Protein AF-A0A1C5S3G7-F1 (afdb_monomer_lite)

Radius of gyration: 12.9 Å; chains: 1; bounding box: 28×20×36 Å

Sequence (77 aa):
MNLWNFGYATMEQMYEQDYDLIDCNDGHYYIVPNAGYYYDYLKDGILYNQEINSIGNVTILVGNEQMLGGLLLYGTA

Structure (mmCIF, N/CA/C/O backbone):
data_AF-A0A1C5S3G7-F1
#
_entry.id   AF-A0A1C5S3G7-F1
#
loop_
_atom_site.group_PDB
_atom_site.id
_atom_site.type_symbol
_atom_site.label_atom_id
_atom_site.label_alt_id
_atom_site.label_comp_id
_atom_site.label_asym_id
_atom_site.label_entity_id
_atom_site.label_seq_id
_atom_site.pdbx_PDB_ins_code
_atom_site.Cartn_x
_atom_site.Cartn_y
_atom_site.Cartn_z
_atom_site.occupancy
_atom_site.B_iso_or_equiv
_atom_site.auth_seq_id
_atom_site.auth_comp_id
_atom_site.auth_asym_id
_atom_site.auth_atom_id
_atom_site.pdbx_PDB_model_num
ATOM 1 N N . MET A 1 1 ? -12.292 0.049 -0.025 1.00 95.31 1 MET A N 1
ATOM 2 C CA . MET A 1 1 ? -11.507 1.041 -0.773 1.00 95.31 1 MET A CA 1
ATOM 3 C C . MET A 1 1 ? -10.105 0.506 -0.957 1.00 95.31 1 MET A C 1
ATOM 5 O O . MET A 1 1 ? -9.452 0.144 0.012 1.00 95.31 1 MET A O 1
ATOM 9 N N . ASN A 1 2 ? -9.664 0.450 -2.207 1.00 95.00 2 ASN A N 1
ATOM 10 C CA . ASN A 1 2 ? -8.321 0.017 -2.558 1.00 95.00 2 ASN A CA 1
ATOM 11 C C . ASN A 1 2 ? -7.410 1.245 -2.565 1.00 95.00 2 ASN A C 1
ATOM 13 O O . ASN A 1 2 ? -7.607 2.144 -3.385 1.00 95.00 2 ASN A O 1
ATOM 17 N N . LEU A 1 3 ? -6.423 1.290 -1.674 1.00 94.81 3 LEU A N 1
ATOM 18 C CA . LEU A 1 3 ? -5.485 2.410 -1.531 1.00 94.81 3 LEU A CA 1
ATOM 19 C C . LEU A 1 3 ? -4.357 2.318 -2.573 1.00 94.81 3 LEU A C 1
ATOM 21 O O . LEU A 1 3 ? -3.170 2.339 -2.258 1.00 94.81 3 LEU A O 1
ATOM 25 N N . TRP A 1 4 ? -4.744 2.171 -3.841 1.00 91.75 4 TRP A N 1
ATOM 26 C CA . TRP A 1 4 ? -3.835 1.844 -4.939 1.00 91.75 4 TRP A CA 1
ATOM 27 C C . TRP A 1 4 ? -2.915 3.002 -5.327 1.00 91.75 4 TRP A C 1
ATOM 29 O O . TRP A 1 4 ? -1.819 2.768 -5.821 1.00 91.75 4 TRP A O 1
ATOM 39 N N . ASN A 1 5 ? -3.330 4.248 -5.087 1.00 89.19 5 ASN A N 1
ATOM 40 C CA . ASN A 1 5 ? -2.522 5.420 -5.385 1.00 89.19 5 ASN A CA 1
ATOM 41 C C . ASN A 1 5 ? -2.806 6.558 -4.402 1.00 89.19 5 ASN A C 1
ATOM 43 O O . ASN A 1 5 ? -3.942 7.014 -4.262 1.00 89.19 5 ASN A O 1
ATOM 47 N N . PHE A 1 6 ? -1.748 7.062 -3.770 1.00 80.94 6 PHE A N 1
ATOM 48 C CA . PHE A 1 6 ? -1.851 8.069 -2.711 1.00 80.94 6 PHE A CA 1
ATOM 49 C C . PHE A 1 6 ? -2.318 9.444 -3.205 1.00 80.94 6 PHE A C 1
ATOM 51 O O . PHE A 1 6 ? -2.765 10.250 -2.399 1.00 80.94 6 PHE A O 1
ATOM 58 N N . GLY A 1 7 ? -2.240 9.728 -4.509 1.00 84.88 7 GLY A N 1
ATOM 59 C CA . GLY A 1 7 ? -2.782 10.960 -5.086 1.00 84.88 7 GLY A CA 1
ATOM 60 C C . GLY A 1 7 ? -4.299 10.926 -5.295 1.00 84.88 7 GLY A C 1
ATOM 61 O O . GLY A 1 7 ? -4.917 11.984 -5.378 1.00 84.88 7 GLY A O 1
ATOM 62 N N . TYR A 1 8 ? -4.897 9.733 -5.370 1.00 87.50 8 TYR A N 1
ATOM 63 C CA . TYR A 1 8 ? -6.329 9.552 -5.633 1.00 87.50 8 TYR A CA 1
ATOM 64 C C . TYR A 1 8 ? -7.117 9.098 -4.400 1.00 87.50 8 TYR A C 1
ATOM 66 O O . TYR A 1 8 ? -8.268 9.496 -4.242 1.00 87.50 8 TYR A O 1
ATOM 74 N N . ALA A 1 9 ? -6.518 8.269 -3.540 1.00 89.50 9 ALA A N 1
ATOM 75 C CA . ALA A 1 9 ? -7.149 7.744 -2.333 1.00 89.50 9 ALA A CA 1
ATOM 76 C C . ALA A 1 9 ? -6.112 7.638 -1.206 1.00 89.50 9 ALA A C 1
ATOM 78 O O . ALA A 1 9 ? -5.333 6.684 -1.150 1.00 89.50 9 ALA A O 1
ATOM 79 N N . THR A 1 10 ? -6.080 8.630 -0.311 1.00 92.69 10 THR A N 1
ATOM 80 C CA . THR A 1 10 ? -5.213 8.586 0.875 1.00 92.69 10 THR A CA 1
ATOM 81 C C . THR A 1 10 ? -5.858 7.756 1.982 1.00 92.69 10 THR A C 1
ATOM 83 O O . THR A 1 10 ? -7.078 7.741 2.130 1.00 92.69 10 THR A O 1
ATOM 86 N N . MET A 1 11 ? -5.037 7.082 2.792 1.00 94.56 11 MET A N 1
ATOM 87 C CA . MET A 1 11 ? -5.521 6.288 3.928 1.00 94.56 11 MET A CA 1
ATOM 88 C C . MET A 1 11 ? -6.371 7.126 4.891 1.00 94.56 11 MET A C 1
ATOM 90 O O . MET A 1 11 ? -7.459 6.701 5.252 1.00 94.56 11 MET A O 1
ATOM 94 N N . GLU A 1 12 ? -5.905 8.325 5.252 1.00 94.88 12 GLU A N 1
ATOM 95 C CA . GLU A 1 12 ? -6.602 9.236 6.173 1.00 94.88 12 GLU A CA 1
ATOM 96 C C . GLU A 1 12 ? -8.000 9.603 5.668 1.00 94.88 12 GLU A C 1
ATOM 98 O O . GLU A 1 12 ? -8.983 9.360 6.358 1.00 94.88 12 GLU A O 1
ATOM 103 N N . GLN A 1 13 ? -8.113 10.096 4.431 1.00 95.75 13 GLN A N 1
ATOM 104 C CA . GLN A 1 13 ? -9.405 10.530 3.892 1.00 95.75 13 GLN A CA 1
ATOM 105 C C . GLN A 1 13 ? -10.388 9.373 3.745 1.00 95.75 13 GLN A C 1
ATOM 107 O O . GLN A 1 13 ? -11.586 9.555 3.949 1.00 95.75 13 GLN A O 1
ATOM 112 N N . MET A 1 14 ? -9.904 8.197 3.341 1.00 96.56 14 MET A N 1
ATOM 113 C CA . MET A 1 14 ? -10.773 7.037 3.150 1.00 96.56 14 MET A CA 1
ATOM 114 C C . MET A 1 14 ? -11.215 6.449 4.492 1.00 96.56 14 MET A C 1
ATOM 116 O O . MET A 1 14 ? -12.367 6.044 4.616 1.00 96.56 14 MET A O 1
ATOM 120 N N . TYR A 1 15 ? -10.337 6.468 5.497 1.00 96.44 15 TYR A N 1
ATOM 121 C CA . TYR A 1 15 ? -10.673 6.102 6.870 1.00 96.44 15 TYR A CA 1
ATOM 122 C C . TYR A 1 15 ? -11.732 7.044 7.464 1.00 96.44 15 TYR A C 1
ATOM 124 O O . TYR A 1 15 ? -12.750 6.590 7.972 1.00 96.44 15 TYR A O 1
ATOM 132 N N . GLU A 1 16 ? -11.555 8.362 7.330 1.00 96.62 16 GLU A N 1
ATOM 133 C CA . GLU A 1 16 ? -12.520 9.364 7.817 1.00 96.62 16 GLU A CA 1
ATOM 134 C C . GLU A 1 16 ? -13.887 9.295 7.118 1.00 96.62 16 GLU A C 1
ATOM 136 O O . GLU A 1 16 ? -14.899 9.703 7.686 1.00 96.62 16 GLU A O 1
ATOM 141 N N . GLN A 1 17 ? -13.927 8.784 5.885 1.00 97.25 17 GLN A N 1
ATOM 142 C CA . GLN A 1 17 ? -15.155 8.564 5.114 1.00 97.25 17 GLN A CA 1
ATOM 143 C C . GLN A 1 17 ? -15.802 7.196 5.371 1.00 97.25 17 GLN A C 1
ATOM 145 O O . GLN A 1 17 ? -16.750 6.837 4.674 1.00 97.25 17 GLN A O 1
ATOM 150 N N . ASP A 1 18 ? -15.316 6.464 6.372 1.00 97.12 18 ASP A N 1
ATOM 151 C CA . ASP A 1 18 ? -15.872 5.197 6.840 1.00 97.12 18 ASP A CA 1
ATOM 152 C C . ASP A 1 18 ? -15.761 4.033 5.837 1.00 97.12 18 ASP A C 1
ATOM 154 O O . ASP A 1 18 ? -16.565 3.101 5.832 1.00 97.12 18 ASP A O 1
ATOM 158 N N . TYR A 1 19 ? -14.760 4.070 4.953 1.00 97.94 19 TYR A N 1
ATOM 159 C CA . TYR A 1 19 ? -14.493 2.945 4.061 1.00 97.94 19 TYR A CA 1
ATOM 160 C C . TYR A 1 19 ? -13.682 1.857 4.760 1.00 97.94 19 TYR A C 1
ATOM 162 O O . TYR A 1 19 ? -12.669 2.139 5.392 1.00 97.94 19 TYR A O 1
ATOM 170 N N . ASP A 1 20 ? -14.017 0.599 4.478 1.00 98.00 20 ASP A N 1
ATOM 171 C CA . ASP A 1 20 ? -13.077 -0.506 4.656 1.00 98.00 20 ASP A CA 1
ATOM 172 C C . ASP A 1 20 ? -11.893 -0.342 3.700 1.00 98.00 20 ASP A C 1
ATOM 174 O O . ASP A 1 20 ? -12.061 0.048 2.543 1.00 98.00 20 ASP A O 1
ATOM 178 N N . LEU A 1 21 ? -10.691 -0.668 4.142 1.00 97.38 21 LEU A N 1
ATOM 179 C CA . LEU A 1 21 ? -9.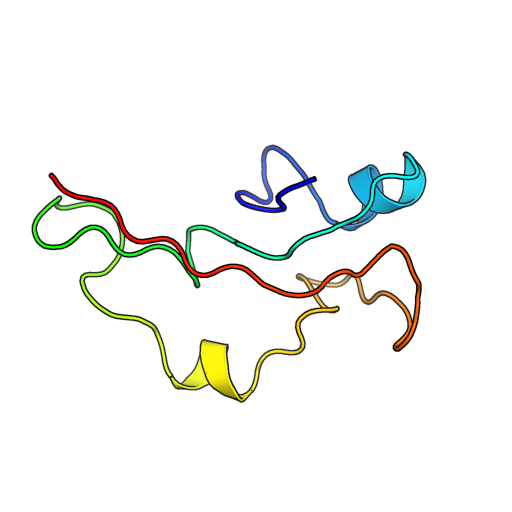431 -0.317 3.508 1.00 97.38 21 LEU A CA 1
ATOM 180 C C . LEU A 1 21 ? -8.615 -1.568 3.204 1.00 97.38 21 LEU A C 1
ATOM 182 O O . LEU A 1 21 ? -8.457 -2.464 4.034 1.00 97.38 21 LEU A O 1
ATOM 186 N N . ILE A 1 22 ? -8.059 -1.586 1.998 1.00 96.31 22 ILE A N 1
ATOM 187 C CA . ILE A 1 22 ? -7.071 -2.563 1.551 1.00 96.31 22 ILE A CA 1
ATOM 188 C C . ILE A 1 22 ? -5.873 -1.772 1.031 1.00 96.31 22 ILE A C 1
ATOM 190 O O . ILE A 1 22 ? -6.027 -0.961 0.110 1.00 96.31 22 ILE A O 1
ATOM 194 N N . ASP A 1 23 ? -4.690 -2.000 1.601 1.00 94.06 23 ASP A N 1
ATOM 195 C CA . ASP A 1 23 ? -3.451 -1.440 1.060 1.00 94.06 23 ASP A CA 1
ATOM 196 C C . ASP A 1 23 ? -3.012 -2.241 -0.171 1.00 94.06 23 ASP A C 1
ATOM 198 O O . ASP A 1 23 ? -2.816 -3.457 -0.138 1.00 94.06 23 ASP A O 1
ATOM 202 N N . CYS A 1 24 ? -2.906 -1.546 -1.293 1.00 93.81 24 CYS A N 1
ATOM 203 C CA . CYS A 1 24 ? -2.503 -2.125 -2.566 1.00 93.81 24 CYS A CA 1
ATOM 204 C C . CYS A 1 24 ? -1.774 -1.088 -3.422 1.00 93.81 24 CYS A C 1
ATOM 206 O O . CYS A 1 24 ? -1.978 -1.029 -4.638 1.00 93.81 24 CYS A O 1
ATOM 208 N N . ASN A 1 25 ? -0.979 -0.224 -2.780 1.00 91.75 25 ASN A N 1
ATOM 209 C CA . ASN A 1 25 ? -0.211 0.804 -3.467 1.00 91.75 25 ASN A CA 1
ATOM 210 C C . ASN A 1 25 ? 0.555 0.269 -4.689 1.00 91.75 25 ASN A C 1
ATOM 212 O O . ASN A 1 25 ? 1.318 -0.699 -4.612 1.00 91.75 25 ASN A O 1
ATOM 216 N N . ASP A 1 26 ? 0.381 0.952 -5.811 1.00 90.00 26 ASP A N 1
ATOM 217 C CA . ASP A 1 26 ? 0.865 0.524 -7.112 1.00 90.00 26 ASP A CA 1
ATOM 218 C C . ASP A 1 26 ? 2.397 0.528 -7.240 1.00 90.00 26 ASP A C 1
ATOM 220 O O . ASP A 1 26 ? 2.972 -0.317 -7.925 1.00 90.00 26 ASP A O 1
ATOM 224 N N . GLY A 1 27 ? 3.082 1.413 -6.517 1.00 88.56 27 GLY A N 1
ATOM 225 C CA . GLY A 1 27 ? 4.543 1.457 -6.462 1.00 88.56 27 GLY A CA 1
ATOM 226 C C . GLY A 1 27 ? 5.185 0.291 -5.700 1.00 88.56 27 GLY A C 1
ATOM 227 O O . GLY A 1 27 ? 6.392 0.061 -5.847 1.00 88.56 27 GLY A O 1
ATOM 228 N N . HIS A 1 28 ? 4.413 -0.421 -4.873 1.00 89.38 28 HIS A N 1
ATOM 229 C CA . HIS A 1 28 ? 4.901 -1.469 -3.969 1.00 89.38 28 HIS A CA 1
ATOM 230 C C . HIS A 1 28 ? 4.369 -2.863 -4.323 1.00 89.38 28 HIS A C 1
ATOM 232 O O . HIS A 1 28 ? 5.117 -3.839 -4.242 1.00 89.38 28 HIS A O 1
ATOM 238 N N . TYR A 1 29 ? 3.097 -2.951 -4.719 1.00 91.81 29 TYR A N 1
ATOM 239 C CA . TYR A 1 29 ? 2.351 -4.209 -4.808 1.00 91.81 29 TYR A CA 1
ATOM 240 C C . TYR A 1 29 ? 1.838 -4.537 -6.213 1.00 91.81 29 TYR A C 1
ATOM 242 O O . TYR A 1 29 ? 1.129 -5.532 -6.378 1.00 91.81 29 TYR A O 1
ATOM 250 N N . TYR A 1 30 ? 2.191 -3.732 -7.220 1.00 93.56 30 TYR A N 1
ATOM 251 C CA . TYR A 1 30 ? 1.819 -3.979 -8.611 1.00 93.56 30 TYR A CA 1
ATOM 252 C C . TYR A 1 30 ? 3.025 -4.396 -9.444 1.00 93.56 30 TYR A C 1
ATOM 254 O O . TYR A 1 30 ? 4.051 -3.712 -9.466 1.00 93.56 30 TYR A O 1
ATOM 262 N N . ILE A 1 31 ? 2.866 -5.500 -10.171 1.00 95.25 31 ILE A N 1
ATOM 263 C CA . ILE A 1 31 ? 3.813 -5.930 -11.197 1.00 95.25 31 ILE A CA 1
ATOM 264 C C . ILE A 1 31 ? 3.108 -6.088 -12.540 1.00 95.25 31 ILE A C 1
ATOM 266 O O . ILE A 1 31 ? 2.007 -6.639 -12.616 1.00 95.25 31 ILE A O 1
ATOM 270 N N . VAL A 1 32 ? 3.754 -5.614 -13.604 1.00 95.31 32 VAL A N 1
ATOM 271 C CA . VAL A 1 32 ? 3.306 -5.817 -14.989 1.00 95.31 32 VAL A CA 1
ATOM 272 C C . VAL A 1 32 ? 4.532 -6.179 -15.827 1.00 95.31 32 VAL A C 1
ATOM 274 O O . VAL A 1 32 ? 5.210 -5.287 -16.343 1.00 95.31 32 VAL A O 1
ATOM 277 N N . PRO A 1 33 ? 4.858 -7.479 -15.937 1.00 94.00 33 PRO A N 1
ATOM 278 C CA . PRO A 1 33 ? 6.088 -7.902 -16.582 1.00 94.00 33 PRO A CA 1
ATOM 279 C C . PRO A 1 33 ? 6.212 -7.387 -18.019 1.00 94.00 33 PRO A C 1
ATOM 281 O O . PRO A 1 33 ? 5.284 -7.543 -18.815 1.00 94.00 33 PRO A O 1
ATOM 284 N N . ASN A 1 34 ? 7.374 -6.831 -18.364 1.00 93.56 34 ASN A N 1
ATOM 285 C CA . ASN A 1 34 ? 7.713 -6.306 -19.694 1.00 93.56 34 ASN A CA 1
ATOM 286 C C . ASN A 1 34 ? 6.886 -5.092 -20.174 1.00 93.56 34 ASN A C 1
ATOM 288 O O . ASN A 1 34 ? 6.949 -4.756 -21.358 1.00 93.56 34 ASN A O 1
ATOM 292 N N . ALA A 1 35 ? 6.137 -4.404 -19.307 1.00 93.56 35 ALA A N 1
ATOM 293 C CA . ALA A 1 35 ? 5.294 -3.277 -19.728 1.00 93.56 35 ALA A CA 1
ATOM 294 C C . ALA A 1 35 ? 6.043 -1.940 -19.893 1.00 93.56 35 ALA A C 1
ATOM 296 O O . ALA A 1 35 ? 5.538 -1.010 -20.521 1.00 93.56 35 ALA A O 1
ATOM 297 N N . GLY A 1 36 ? 7.244 -1.816 -19.319 1.00 91.81 36 GLY A N 1
ATOM 298 C CA . GLY A 1 36 ? 7.990 -0.551 -19.272 1.00 91.81 36 GLY A CA 1
ATOM 299 C C . GLY A 1 36 ? 7.470 0.448 -18.227 1.00 91.81 36 GLY A C 1
ATOM 300 O O . GLY A 1 36 ? 8.020 1.542 -18.102 1.00 91.81 36 GLY A O 1
ATOM 301 N N . TYR A 1 37 ? 6.445 0.067 -17.461 1.00 89.12 37 TYR A N 1
ATOM 302 C CA . TYR A 1 37 ? 5.937 0.756 -16.278 1.00 89.12 37 TYR A CA 1
ATOM 303 C C . TYR A 1 37 ? 5.581 -0.287 -15.205 1.00 89.12 37 TYR A C 1
ATOM 305 O O . TYR A 1 37 ? 5.188 -1.403 -1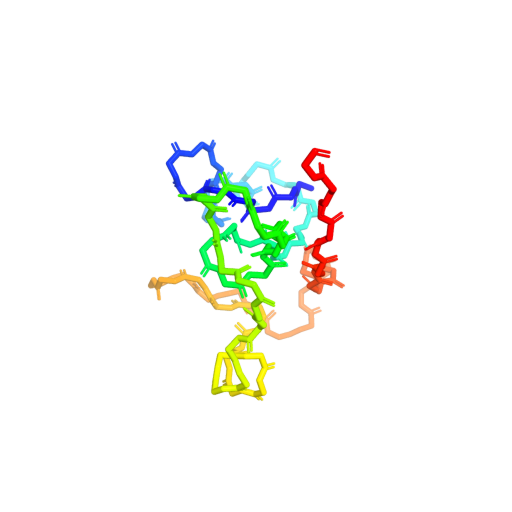5.537 1.00 89.12 37 TYR A O 1
ATOM 313 N N . TYR A 1 38 ? 5.743 0.081 -13.929 1.00 91.62 38 TYR A N 1
ATOM 314 C CA . TYR A 1 38 ? 5.833 -0.846 -12.787 1.00 91.62 38 TYR A CA 1
ATOM 315 C C . TYR A 1 38 ? 7.020 -1.822 -12.877 1.00 91.62 38 TYR A C 1
ATOM 317 O O . TYR A 1 38 ? 7.702 -1.922 -13.894 1.00 91.62 38 TYR A O 1
ATOM 325 N N . TYR A 1 39 ? 7.347 -2.471 -11.759 1.00 91.44 39 TYR A N 1
ATOM 326 C CA . TYR A 1 39 ? 8.460 -3.419 -11.708 1.00 91.44 39 TYR A CA 1
ATOM 327 C C . TYR A 1 39 ? 8.028 -4.797 -12.227 1.00 91.44 39 TYR A C 1
ATOM 329 O O . TYR A 1 39 ? 6.868 -5.183 -12.113 1.00 91.44 39 TYR A O 1
ATOM 337 N N . ASP A 1 40 ? 8.990 -5.581 -12.717 1.00 93.12 40 ASP A N 1
ATOM 338 C CA . ASP A 1 40 ? 8.780 -6.996 -13.069 1.00 93.12 40 ASP A CA 1
ATOM 339 C C . ASP A 1 40 ? 8.817 -7.924 -11.836 1.00 93.12 40 ASP A C 1
ATOM 341 O O . ASP A 1 40 ? 8.724 -9.145 -11.957 1.00 93.12 40 ASP A O 1
ATOM 345 N N . TYR A 1 41 ? 9.008 -7.359 -10.641 1.00 91.69 41 TYR A N 1
ATOM 346 C CA . TYR A 1 41 ? 9.195 -8.084 -9.388 1.00 91.69 41 TYR A CA 1
ATOM 347 C C . TYR A 1 41 ? 8.609 -7.314 -8.202 1.00 91.69 41 TYR A C 1
ATOM 349 O O . TYR A 1 41 ? 8.502 -6.087 -8.221 1.00 91.69 41 TYR A O 1
ATOM 357 N N . LEU A 1 42 ? 8.272 -8.052 -7.144 1.00 91.12 42 LEU A N 1
ATOM 358 C CA . LEU A 1 42 ? 7.883 -7.49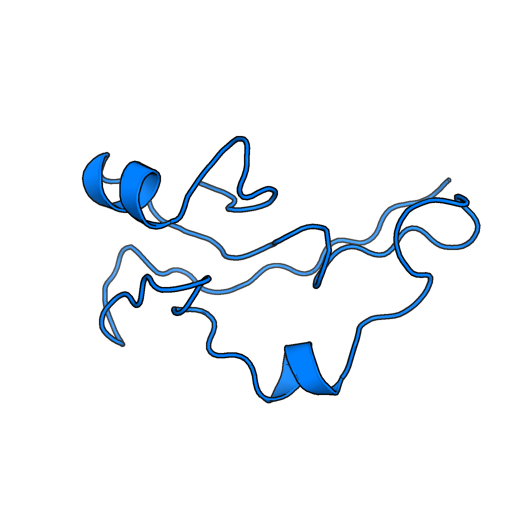1 -5.854 1.00 91.12 42 LEU A CA 1
ATOM 359 C C . LEU A 1 42 ? 9.127 -7.214 -5.004 1.00 91.12 42 LEU A C 1
ATOM 361 O O . LEU A 1 42 ? 10.094 -7.973 -5.029 1.00 91.12 42 LEU A O 1
ATOM 365 N N . LYS A 1 43 ? 9.117 -6.119 -4.242 1.00 89.25 43 LYS A N 1
ATOM 366 C CA . LYS A 1 43 ? 10.240 -5.751 -3.370 1.00 89.25 43 LYS A CA 1
ATOM 367 C C . LYS A 1 43 ? 10.107 -6.454 -2.020 1.00 89.25 43 LYS A C 1
ATOM 369 O O . LYS A 1 43 ? 9.362 -5.982 -1.165 1.00 89.25 43 LYS A O 1
ATOM 374 N N . ASP A 1 44 ? 10.877 -7.518 -1.802 1.00 90.00 44 ASP A N 1
ATOM 375 C CA . ASP A 1 44 ? 10.844 -8.333 -0.571 1.00 90.00 44 ASP A CA 1
ATOM 376 C C . ASP A 1 44 ? 10.951 -7.505 0.716 1.00 90.00 44 ASP A C 1
ATOM 378 O O . ASP A 1 44 ? 10.236 -7.746 1.685 1.00 90.00 44 ASP A O 1
ATOM 382 N N . GLY A 1 45 ? 11.819 -6.487 0.718 1.00 91.69 45 GLY A N 1
ATOM 383 C CA . GLY A 1 45 ? 12.005 -5.611 1.873 1.00 91.69 45 GLY A CA 1
ATOM 384 C C . GLY A 1 45 ? 10.739 -4.843 2.256 1.00 91.69 45 GLY A C 1
ATOM 385 O O . GLY A 1 45 ? 10.503 -4.636 3.442 1.00 91.69 45 GLY A O 1
ATOM 386 N N . ILE A 1 46 ? 9.921 -4.468 1.271 1.00 89.50 46 ILE A N 1
ATOM 387 C CA . ILE A 1 46 ? 8.628 -3.818 1.494 1.00 89.50 46 ILE A CA 1
ATOM 388 C C . ILE A 1 46 ? 7.602 -4.867 1.912 1.00 89.50 46 ILE A C 1
ATOM 390 O O . ILE A 1 46 ? 7.003 -4.735 2.970 1.00 89.50 46 ILE A O 1
ATOM 394 N N . LEU A 1 47 ? 7.467 -5.940 1.128 1.00 90.56 47 LEU A N 1
ATOM 395 C CA . LEU A 1 47 ? 6.458 -6.977 1.355 1.00 90.56 47 LEU A CA 1
ATOM 396 C C . LEU A 1 47 ? 6.541 -7.611 2.747 1.00 90.56 47 LEU A C 1
ATOM 398 O O . LEU A 1 47 ? 5.517 -7.946 3.331 1.00 90.56 47 LEU A O 1
ATOM 402 N N . TYR A 1 48 ? 7.760 -7.831 3.241 1.00 91.88 48 TYR A N 1
ATOM 403 C CA . TYR A 1 48 ? 7.975 -8.546 4.493 1.00 91.88 48 TYR A CA 1
ATOM 404 C C . TYR A 1 48 ? 7.999 -7.625 5.717 1.00 91.88 48 TYR A C 1
ATOM 406 O O . TYR A 1 48 ? 7.602 -8.051 6.798 1.00 91.88 48 TYR A O 1
ATOM 414 N N . ASN A 1 49 ? 8.490 -6.388 5.575 1.00 92.56 49 ASN A N 1
ATOM 415 C CA . ASN A 1 49 ? 8.745 -5.518 6.730 1.00 92.56 49 ASN A CA 1
ATOM 416 C C . ASN A 1 49 ? 7.775 -4.339 6.859 1.00 92.56 49 ASN A C 1
ATOM 418 O O . ASN A 1 49 ? 7.714 -3.753 7.938 1.00 92.56 49 ASN A O 1
ATOM 422 N N . GLN A 1 50 ? 7.071 -3.938 5.796 1.00 90.25 50 GLN A N 1
ATOM 423 C CA . GLN A 1 50 ? 6.149 -2.808 5.878 1.00 90.25 50 GLN A CA 1
ATOM 424 C C . GLN A 1 50 ? 4.839 -3.236 6.547 1.00 90.25 50 GLN A C 1
ATOM 426 O O . GLN A 1 50 ? 4.217 -4.224 6.162 1.00 90.25 50 GLN A O 1
ATOM 431 N N . GLU A 1 51 ? 4.410 -2.473 7.550 1.00 93.31 51 GLU A N 1
ATOM 432 C CA . GLU A 1 51 ? 3.129 -2.691 8.215 1.00 93.31 51 GLU A CA 1
ATOM 433 C C . GLU A 1 51 ? 1.967 -2.274 7.308 1.00 93.31 51 GLU A C 1
ATOM 435 O O . GLU A 1 51 ? 1.927 -1.153 6.806 1.00 93.31 51 GLU A O 1
ATOM 440 N N . ILE A 1 52 ? 0.984 -3.161 7.135 1.00 92.69 52 ILE A N 1
ATOM 441 C CA . ILE A 1 52 ? -0.141 -2.936 6.213 1.00 92.69 52 ILE A CA 1
ATOM 442 C C . ILE A 1 52 ? -1.100 -1.831 6.676 1.00 92.69 52 ILE A C 1
ATOM 444 O O . ILE A 1 52 ? -1.821 -1.231 5.886 1.00 92.69 52 ILE A O 1
ATOM 448 N N . ASN A 1 53 ? -1.119 -1.561 7.979 1.00 94.88 53 ASN A N 1
ATOM 449 C CA . ASN A 1 53 ? -1.915 -0.520 8.618 1.00 94.88 53 ASN A CA 1
ATOM 450 C C . ASN A 1 53 ? -1.182 0.827 8.689 1.00 94.88 53 ASN A C 1
ATOM 452 O O . ASN A 1 53 ? -1.683 1.733 9.355 1.00 94.88 53 ASN A O 1
ATOM 456 N N . SER A 1 54 ? -0.019 0.961 8.038 1.00 93.75 54 SER A N 1
ATOM 457 C CA . SER A 1 54 ? 0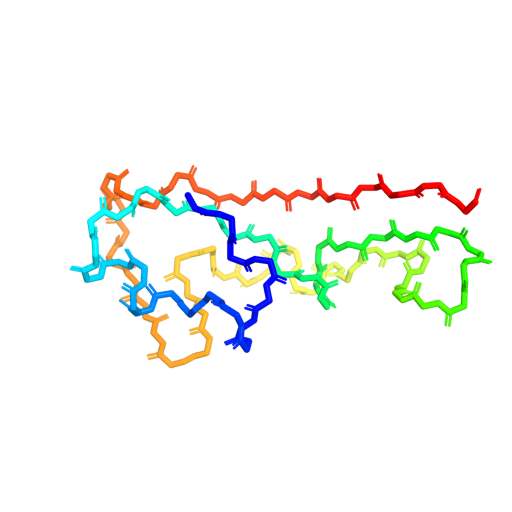.762 2.196 8.016 1.00 93.75 54 SER A CA 1
ATOM 458 C C . SER A 1 54 ? 1.132 2.609 6.591 1.00 93.75 54 SER A C 1
ATOM 460 O O . SER A 1 54 ? 1.854 1.914 5.873 1.00 93.75 54 SER A O 1
ATOM 462 N N . ILE A 1 55 ? 0.642 3.781 6.183 1.00 90.38 55 ILE A N 1
ATOM 463 C CA . ILE A 1 55 ? 0.938 4.391 4.886 1.00 90.38 55 ILE A CA 1
ATOM 464 C C . ILE A 1 55 ? 1.374 5.840 5.109 1.00 90.38 55 ILE A C 1
ATOM 466 O O . ILE A 1 55 ? 0.608 6.689 5.570 1.00 90.38 55 ILE A O 1
ATOM 470 N N . GLY A 1 56 ? 2.620 6.146 4.739 1.00 87.00 56 GLY A N 1
ATOM 471 C CA . GLY A 1 56 ? 3.203 7.470 4.954 1.00 87.00 56 GLY A CA 1
ATOM 472 C C . GLY A 1 56 ? 3.299 7.797 6.446 1.00 87.00 56 GLY A C 1
ATOM 473 O O . GLY A 1 56 ? 3.986 7.100 7.183 1.00 87.00 56 GLY A O 1
ATOM 474 N N . ASN A 1 57 ? 2.611 8.857 6.881 1.00 90.94 57 ASN A N 1
ATOM 475 C CA . ASN A 1 57 ? 2.568 9.284 8.287 1.00 90.94 57 ASN A CA 1
ATOM 476 C C . ASN A 1 57 ? 1.272 8.867 9.004 1.00 90.94 57 ASN A C 1
ATOM 478 O O . ASN A 1 57 ? 1.035 9.296 10.133 1.00 90.94 57 ASN A O 1
ATOM 482 N N . VAL A 1 58 ? 0.416 8.087 8.341 1.00 93.81 58 VAL A N 1
ATOM 483 C CA . VAL A 1 58 ? -0.878 7.653 8.869 1.00 93.81 58 VAL A CA 1
ATOM 484 C C . VAL A 1 58 ? -0.750 6.200 9.291 1.00 93.81 58 VAL A C 1
ATOM 486 O O . VAL A 1 58 ? -0.348 5.354 8.493 1.00 93.81 58 VAL A O 1
ATOM 489 N N . THR A 1 59 ? -1.114 5.919 10.538 1.00 96.38 59 THR A N 1
ATOM 490 C CA . THR A 1 59 ? -1.160 4.560 11.076 1.00 96.38 59 THR A CA 1
ATOM 491 C C . THR A 1 59 ? -2.514 4.331 11.720 1.00 96.38 59 THR A C 1
ATOM 493 O O . THR A 1 59 ? -2.885 5.027 12.666 1.00 96.38 59 THR A O 1
ATOM 496 N N . ILE A 1 60 ? -3.241 3.338 11.220 1.00 96.31 60 ILE A N 1
ATOM 497 C CA . ILE A 1 60 ? -4.491 2.882 11.824 1.00 96.31 60 ILE A CA 1
ATOM 498 C C . ILE A 1 60 ? -4.158 1.854 12.908 1.00 96.31 60 ILE A C 1
ATOM 500 O O . ILE A 1 60 ? -3.217 1.070 12.776 1.00 96.31 60 ILE A O 1
ATOM 504 N N . LEU A 1 61 ? -4.910 1.873 14.010 1.00 96.50 61 LEU A N 1
ATOM 505 C CA . LEU A 1 61 ? -4.699 0.952 15.125 1.00 96.50 61 LEU A CA 1
ATOM 506 C C . LEU A 1 61 ? -4.827 -0.509 14.676 1.00 96.50 61 LEU A C 1
ATOM 508 O O . LEU A 1 61 ? -5.742 -0.877 13.940 1.00 96.50 61 LEU A O 1
ATOM 512 N N . VAL A 1 62 ? -3.924 -1.352 15.175 1.00 94.31 62 VAL A N 1
ATOM 513 C CA . VAL A 1 62 ? -3.965 -2.799 14.937 1.00 94.31 62 VAL A CA 1
ATOM 514 C C . VAL A 1 62 ? -5.291 -3.368 15.445 1.00 94.31 62 VAL A C 1
ATOM 516 O O . VAL A 1 62 ? -5.697 -3.101 16.576 1.00 94.31 62 VAL A O 1
ATOM 519 N N . GLY A 1 63 ? -5.953 -4.167 14.607 1.00 94.69 63 GLY A N 1
ATOM 520 C CA . GLY A 1 63 ? -7.253 -4.769 14.914 1.00 94.69 63 GLY A CA 1
ATOM 521 C C . GLY A 1 63 ? -8.459 -3.871 14.631 1.00 94.69 63 GLY A C 1
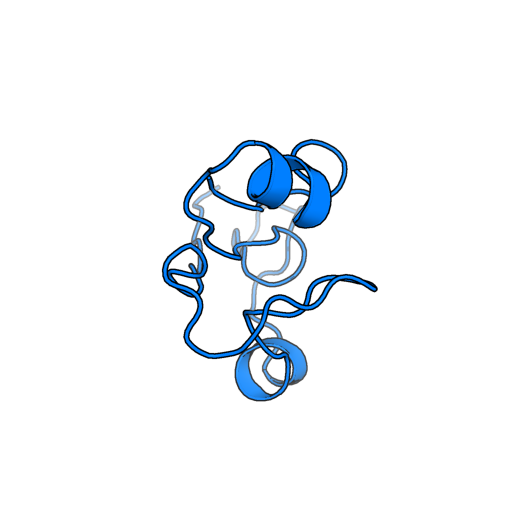ATOM 522 O O . GLY A 1 63 ? -9.579 -4.283 14.920 1.00 94.69 63 GLY A O 1
ATOM 523 N N . ASN A 1 64 ? -8.258 -2.674 14.069 1.00 97.31 64 ASN A N 1
ATOM 524 C CA . ASN A 1 64 ? -9.360 -1.875 13.543 1.00 97.31 64 ASN A CA 1
ATOM 525 C C . ASN A 1 64 ? -10.060 -2.631 12.398 1.00 97.31 64 ASN A C 1
ATOM 527 O O . ASN A 1 64 ? -9.399 -3.110 11.477 1.00 97.31 64 ASN A O 1
ATOM 531 N N . GLU A 1 65 ? -11.389 -2.725 12.464 1.00 97.44 65 GLU A N 1
ATOM 532 C CA . GLU A 1 65 ? -12.202 -3.498 11.518 1.00 97.44 65 GLU A CA 1
ATOM 533 C C . GLU A 1 65 ? -12.159 -2.961 10.085 1.00 97.44 65 GLU A C 1
ATOM 535 O O . GLU A 1 65 ? -12.300 -3.736 9.143 1.00 97.44 65 GLU A O 1
ATOM 540 N N . GLN A 1 66 ? -11.869 -1.669 9.917 1.00 97.56 66 GLN A N 1
ATOM 541 C CA . GLN A 1 66 ? -11.744 -1.038 8.609 1.00 97.56 66 GLN A CA 1
ATOM 542 C C . GLN A 1 66 ? -10.414 -1.379 7.934 1.00 97.56 66 GLN A C 1
ATOM 544 O O . GLN A 1 66 ? -10.287 -1.172 6.738 1.00 97.56 66 GLN A O 1
ATOM 549 N N . MET A 1 67 ? -9.406 -1.918 8.631 1.00 97.00 67 MET A N 1
ATOM 550 C CA . MET A 1 67 ? -8.177 -2.397 7.982 1.00 97.00 67 MET A CA 1
ATOM 551 C C . MET A 1 67 ? -8.288 -3.879 7.634 1.00 97.00 67 MET A C 1
ATOM 553 O O . MET A 1 67 ? -7.947 -4.751 8.433 1.00 97.00 67 MET A O 1
ATOM 557 N N . LEU A 1 68 ? -8.711 -4.166 6.402 1.00 96.88 68 LEU A N 1
ATOM 558 C CA . LEU A 1 68 ? -8.937 -5.538 5.936 1.00 96.88 68 LEU A CA 1
ATOM 559 C C . LEU A 1 68 ? -7.644 -6.273 5.558 1.00 96.88 68 LEU A C 1
ATOM 561 O O . LEU A 1 68 ? -7.618 -7.504 5.537 1.00 96.88 68 LEU A O 1
ATOM 565 N N . GLY A 1 69 ? -6.573 -5.537 5.251 1.00 94.50 69 GLY A N 1
ATOM 566 C CA . GLY A 1 69 ? -5.260 -6.093 4.930 1.00 94.50 69 GLY A CA 1
ATOM 567 C C . GLY A 1 69 ? -4.678 -5.538 3.635 1.00 94.50 69 GLY A C 1
ATOM 568 O O . GLY A 1 69 ? -4.820 -4.352 3.344 1.00 94.50 69 GLY A O 1
ATOM 569 N N . GLY A 1 70 ? -3.980 -6.398 2.889 1.00 93.19 70 GLY A N 1
ATOM 570 C CA . GLY A 1 70 ? -3.230 -6.030 1.691 1.00 93.19 70 GLY A CA 1
ATOM 571 C C . GLY A 1 70 ? -3.604 -6.841 0.458 1.00 93.19 70 GLY A C 1
ATOM 572 O O . GLY A 1 70 ? -4.064 -7.978 0.576 1.00 93.19 70 GLY A O 1
ATOM 573 N N . LEU A 1 71 ? -3.369 -6.276 -0.727 1.00 94.81 71 LEU A N 1
ATOM 574 C CA . LEU A 1 71 ? -3.596 -6.950 -2.007 1.00 94.81 71 LEU A CA 1
ATOM 575 C C . LEU A 1 71 ? -2.407 -6.770 -2.957 1.00 94.81 71 LEU A C 1
ATOM 577 O O . LEU A 1 71 ? -1.992 -5.652 -3.255 1.00 94.81 71 LEU A O 1
ATOM 581 N N . LEU A 1 72 ? -1.913 -7.895 -3.478 1.00 94.44 72 LEU A N 1
ATOM 582 C CA . LEU A 1 72 ? -0.923 -7.952 -4.552 1.00 94.44 72 LEU A CA 1
ATOM 583 C C . LEU A 1 72 ? -1.635 -8.028 -5.898 1.00 94.44 72 LEU A C 1
ATOM 585 O O . LEU A 1 72 ? -2.587 -8.798 -6.057 1.00 94.44 72 LEU A O 1
ATOM 589 N N . LEU A 1 73 ? -1.156 -7.263 -6.872 1.00 93.12 73 LEU A N 1
ATOM 590 C CA . LEU A 1 73 ? -1.769 -7.182 -8.187 1.00 93.12 73 LEU A CA 1
ATOM 591 C C . LEU A 1 73 ? -0.766 -7.569 -9.280 1.00 93.12 73 LEU A C 1
ATOM 593 O O . LEU A 1 73 ? 0.393 -7.151 -9.284 1.00 93.12 73 LEU A O 1
ATOM 597 N N . TYR A 1 74 ? -1.242 -8.377 -10.224 1.00 94.12 74 TYR A N 1
ATOM 598 C CA . TYR A 1 74 ? -0.486 -8.847 -11.379 1.00 94.12 74 TYR A CA 1
ATOM 599 C C . TYR A 1 74 ? -1.214 -8.432 -12.655 1.00 94.12 74 TYR A C 1
ATOM 601 O O . TYR A 1 74 ? -2.379 -8.787 -12.845 1.00 94.12 74 TYR A O 1
ATOM 609 N N . GLY A 1 75 ? -0.531 -7.682 -13.516 1.00 90.06 75 GLY A N 1
ATOM 610 C CA . GLY A 1 75 ? -1.016 -7.314 -14.841 1.00 90.06 75 GLY A CA 1
ATOM 611 C C . GLY A 1 75 ? -0.278 -8.055 -15.954 1.00 90.06 75 GLY A C 1
ATOM 612 O O . GLY A 1 75 ? 0.868 -8.471 -15.797 1.00 90.06 75 GLY A O 1
ATOM 613 N N . THR A 1 76 ? -0.934 -8.171 -17.105 1.00 87.62 76 THR A N 1
ATOM 614 C CA . THR A 1 76 ? -0.328 -8.611 -18.368 1.00 87.62 76 THR A CA 1
ATOM 615 C C . THR A 1 76 ? -0.276 -7.433 -19.335 1.00 87.62 76 THR A C 1
ATOM 617 O O . THR A 1 76 ? -1.240 -6.668 -19.393 1.00 87.62 76 THR A O 1
ATOM 620 N N . ALA A 1 77 ? 0.828 -7.296 -20.071 1.00 78.75 77 ALA A N 1
ATOM 621 C CA . ALA A 1 77 ? 0.978 -6.311 -21.145 1.00 78.75 77 ALA A CA 1
ATOM 622 C C . ALA A 1 77 ? 0.131 -6.649 -22.384 1.00 78.75 77 ALA A C 1
ATOM 624 O O . ALA A 1 77 ? -0.157 -7.852 -22.596 1.00 78.75 77 ALA A O 1
#

Secondary structure (DSSP, 8-state):
-B---TTT--HHHHHHTT--EEE--HHHHEE-TTSSSSBSS--HHHHHHS-TTEETTEEPPTT-TTEEEE--EE---

pLDDT: mean 92.89, std 3.63, range [78.75, 98.0]

Foldseek 3Di:
DEPQDCVVDNPVVCVVVVAQYAYQHQQAQEAEPPPVDHHPDHDCCCVPPPDRQDDDPGGDDPPPPSHPYY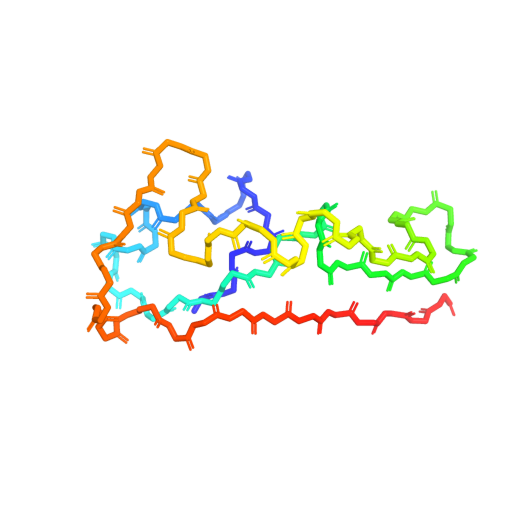DHYYHYD